Protein AF-A0A0D3AGN3-F1 (afdb_monomer_lite)

Foldseek 3Di:
DPPPDFLLVLLVVLVVQLVVQLVVVVVVCVVVPDDPSLVVSLVVCVVVVSDPPPDDDDDDDGSDDPPDDDPDPSSVD

Organism: NCBI:txid109376

pLDDT: mean 84.37, std 10.46, range [37.62, 92.25]

Secondary structure (DSSP, 8-state):
------HHHHHHHHHHHHHHHHHHHHHHHHTSTT--HHHHHHHHHHHTT--S--S---S--TT--TT---SSGGGG-

InterPro domains:
  IPR015947 PUA-like superfamily [SSF88697] (42-77)

Sequence (77 aa):
MERDLCPREKVSKARRLFKMIFKELLVDVEAKRTTRIDHDVRMMLKEQNMCVNTDYRVGEVPGILVGDEFEYKTEMS

Radius of gyration: 13.79 Å; chains: 1; bounding box: 42×19×36 Å

Structure (mmCIF, N/CA/C/O backbone):
data_AF-A0A0D3AGN3-F1
#
_entry.id   AF-A0A0D3AGN3-F1
#
loop_
_atom_site.group_PDB
_atom_site.id
_atom_site.type_symbol
_atom_site.label_atom_id
_atom_site.label_alt_id
_atom_site.label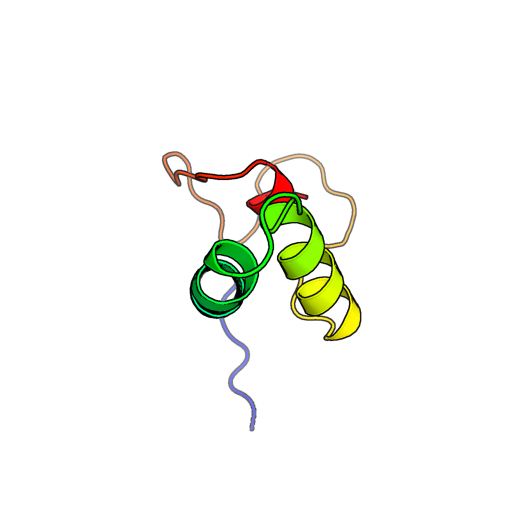_comp_id
_atom_site.label_asym_id
_atom_site.label_entity_id
_atom_site.label_seq_id
_atom_site.pdbx_PDB_ins_code
_atom_site.Cartn_x
_atom_site.Cartn_y
_atom_site.Cartn_z
_atom_site.occupancy
_atom_site.B_iso_or_equiv
_atom_site.auth_seq_id
_atom_site.auth_comp_id
_atom_site.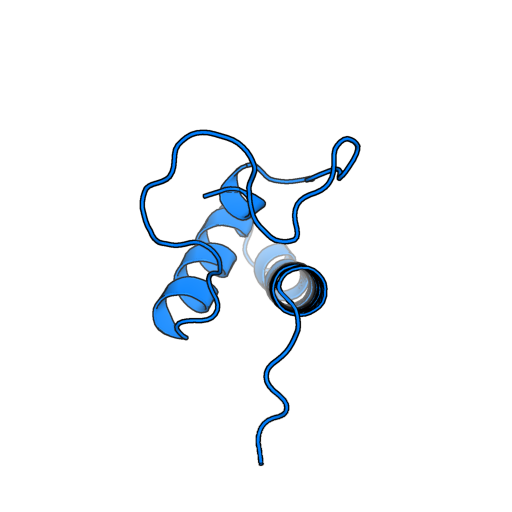auth_asym_id
_atom_site.auth_atom_id
_atom_site.pdbx_PDB_model_num
ATOM 1 N N . MET A 1 1 ? 24.356 -7.453 7.998 1.00 37.62 1 MET A N 1
ATOM 2 C CA . MET A 1 1 ? 24.150 -6.993 6.611 1.00 37.62 1 MET A CA 1
ATOM 3 C C . MET A 1 1 ? 22.681 -7.142 6.298 1.00 37.62 1 MET A C 1
ATOM 5 O O . MET A 1 1 ? 22.195 -8.265 6.218 1.00 37.62 1 MET A O 1
ATOM 9 N N . GLU A 1 2 ? 21.967 -6.027 6.216 1.00 55.75 2 GLU A N 1
ATOM 10 C CA . GLU A 1 2 ? 20.630 -6.012 5.634 1.00 55.75 2 GLU A CA 1
ATOM 11 C C . GLU A 1 2 ? 20.791 -6.447 4.173 1.00 55.75 2 GLU A C 1
ATOM 13 O O . GLU A 1 2 ? 21.565 -5.841 3.434 1.00 55.75 2 GLU A O 1
ATOM 18 N N . ARG A 1 3 ? 20.205 -7.589 3.788 1.00 70.56 3 ARG A N 1
ATOM 19 C CA . ARG A 1 3 ? 20.231 -8.003 2.381 1.00 70.56 3 ARG A CA 1
ATOM 20 C C . ARG A 1 3 ? 19.453 -6.951 1.611 1.00 70.56 3 ARG A C 1
ATOM 22 O O . ARG A 1 3 ? 18.303 -6.693 1.961 1.00 70.56 3 ARG A O 1
ATOM 29 N N . ASP A 1 4 ? 20.074 -6.359 0.600 1.00 78.38 4 ASP A N 1
ATOM 30 C CA . ASP A 1 4 ? 19.386 -5.392 -0.240 1.00 78.38 4 ASP A CA 1
ATOM 31 C C . ASP A 1 4 ? 18.304 -6.141 -1.027 1.00 78.38 4 ASP A C 1
ATOM 33 O O . ASP A 1 4 ? 18.588 -6.927 -1.932 1.00 78.38 4 ASP A O 1
ATOM 37 N N . LEU A 1 5 ? 17.060 -6.003 -0.567 1.00 81.88 5 LEU A N 1
ATOM 38 C CA . LEU A 1 5 ? 15.913 -6.703 -1.130 1.00 81.88 5 LEU A CA 1
ATOM 39 C C . LEU A 1 5 ? 15.700 -6.242 -2.570 1.00 81.88 5 LEU A C 1
ATOM 41 O O . LEU A 1 5 ? 15.772 -5.040 -2.865 1.00 81.88 5 LEU A O 1
ATOM 45 N N . CYS A 1 6 ? 15.365 -7.174 -3.461 1.00 90.25 6 CYS A N 1
ATOM 46 C CA . CYS A 1 6 ? 14.999 -6.782 -4.815 1.00 90.25 6 CYS A CA 1
ATOM 47 C C . CYS A 1 6 ? 13.699 -5.949 -4.791 1.00 90.25 6 CYS A C 1
ATOM 49 O O . CYS A 1 6 ? 12.900 -6.056 -3.851 1.00 90.25 6 CYS A O 1
ATOM 51 N N . PRO A 1 7 ? 13.429 -5.119 -5.815 1.00 89.88 7 PRO A N 1
ATOM 52 C CA . PRO A 1 7 ? 12.249 -4.253 -5.821 1.00 89.88 7 PRO A CA 1
ATOM 53 C C . PRO A 1 7 ? 10.926 -4.995 -5.576 1.00 89.88 7 PRO A C 1
ATOM 55 O O . PRO A 1 7 ? 10.057 -4.500 -4.860 1.00 89.88 7 PRO A O 1
ATOM 58 N N . ARG A 1 8 ? 10.794 -6.224 -6.093 1.00 92.25 8 ARG A N 1
ATOM 59 C CA . ARG A 1 8 ? 9.613 -7.073 -5.876 1.00 92.25 8 ARG A CA 1
ATOM 60 C C . ARG A 1 8 ? 9.438 -7.474 -4.415 1.00 92.25 8 ARG A C 1
ATOM 62 O O . ARG A 1 8 ? 8.316 -7.474 -3.907 1.00 92.25 8 ARG A O 1
ATOM 69 N N . GLU A 1 9 ? 10.525 -7.809 -3.732 1.00 92.06 9 GLU A N 1
ATOM 70 C CA . GLU A 1 9 ? 10.502 -8.145 -2.309 1.00 92.06 9 GLU A CA 1
ATOM 71 C C . GLU A 1 9 ? 10.180 -6.919 -1.454 1.00 92.06 9 GLU A C 1
ATOM 73 O O . GLU A 1 9 ? 9.408 -7.039 -0.503 1.00 92.06 9 GLU A O 1
ATOM 78 N N . LYS A 1 10 ? 10.696 -5.737 -1.820 1.00 90.62 10 LYS A N 1
ATOM 79 C CA . LYS A 1 10 ? 10.374 -4.465 -1.147 1.00 90.62 10 LYS A CA 1
ATOM 80 C C . LYS A 1 10 ? 8.875 -4.159 -1.236 1.00 90.62 10 LYS A C 1
ATOM 82 O O . LYS A 1 10 ? 8.236 -3.969 -0.201 1.00 90.62 10 LYS A O 1
ATOM 87 N N . VAL A 1 11 ? 8.295 -4.222 -2.438 1.00 91.25 11 VAL A N 1
ATOM 88 C CA . VAL A 1 11 ? 6.841 -4.073 -2.657 1.00 91.25 11 VAL A CA 1
ATOM 89 C C . VAL A 1 11 ? 6.055 -5.121 -1.869 1.00 91.25 11 VAL A C 1
ATOM 91 O O . VAL A 1 11 ? 5.102 -4.789 -1.164 1.00 91.25 11 VAL A O 1
ATOM 94 N N . SER A 1 12 ? 6.468 -6.388 -1.944 1.00 91.62 12 SER A N 1
ATOM 95 C CA . SER A 1 12 ? 5.776 -7.483 -1.254 1.00 91.62 12 SER A CA 1
ATOM 96 C C . SER A 1 12 ? 5.792 -7.293 0.262 1.00 91.62 12 SER A C 1
ATOM 98 O O . SER A 1 12 ? 4.772 -7.510 0.914 1.00 91.62 12 SER A O 1
ATOM 100 N N . LYS A 1 13 ? 6.920 -6.846 0.828 1.00 91.38 13 LYS A N 1
ATOM 101 C CA . LYS A 1 13 ? 7.067 -6.544 2.257 1.00 91.38 13 LYS A CA 1
ATOM 102 C C . LYS A 1 13 ? 6.170 -5.377 2.673 1.00 91.3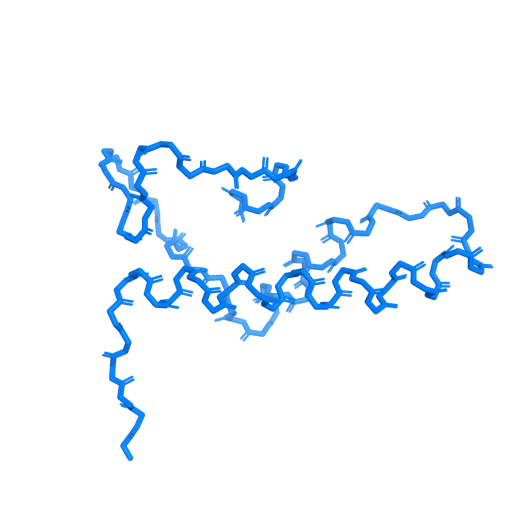8 13 LYS A C 1
ATOM 104 O O . LYS A 1 13 ? 5.422 -5.531 3.636 1.00 91.38 13 LYS A O 1
ATOM 109 N N . ALA A 1 14 ? 6.194 -4.264 1.937 1.00 91.25 14 ALA A N 1
ATOM 110 C CA . ALA A 1 14 ? 5.353 -3.097 2.213 1.00 91.25 14 ALA A CA 1
ATOM 111 C C . ALA A 1 14 ? 3.858 -3.456 2.181 1.00 91.25 14 ALA A C 1
ATOM 113 O O . ALA A 1 14 ? 3.121 -3.157 3.120 1.00 91.25 14 ALA A O 1
ATOM 114 N N . ARG A 1 15 ? 3.426 -4.211 1.165 1.00 91.25 15 ARG A N 1
ATOM 115 C CA . ARG A 1 15 ? 2.040 -4.685 1.045 1.00 91.25 15 ARG A CA 1
ATOM 116 C C . ARG A 1 15 ? 1.642 -5.626 2.185 1.00 91.25 15 ARG A C 1
ATOM 118 O O . ARG A 1 15 ? 0.522 -5.561 2.687 1.00 91.25 15 ARG A O 1
ATOM 125 N N . ARG A 1 16 ? 2.551 -6.503 2.623 1.00 92.00 16 ARG A N 1
ATOM 126 C CA . ARG A 1 16 ? 2.300 -7.410 3.755 1.00 92.00 16 ARG A CA 1
ATOM 127 C C . ARG A 1 16 ? 2.120 -6.637 5.061 1.00 92.00 16 ARG A C 1
ATOM 129 O O . ARG A 1 16 ? 1.217 -6.966 5.824 1.00 92.00 16 ARG A O 1
ATOM 136 N N . LEU A 1 17 ? 2.937 -5.606 5.281 1.00 91.12 17 LEU A N 1
ATOM 137 C CA . LEU A 1 17 ? 2.827 -4.717 6.438 1.00 91.12 17 LEU A CA 1
ATOM 138 C C . LEU A 1 17 ? 1.528 -3.920 6.413 1.00 91.12 17 LEU A C 1
ATOM 140 O O . LEU A 1 17 ? 0.827 -3.910 7.419 1.00 91.12 17 LEU A O 1
ATOM 144 N N . PHE A 1 18 ? 1.161 -3.351 5.260 1.00 90.44 18 PHE A N 1
ATOM 145 C CA . PHE A 1 18 ? -0.124 -2.673 5.087 1.00 90.44 18 PHE A CA 1
ATOM 146 C C . PHE A 1 18 ? -1.279 -3.575 5.529 1.00 90.44 18 PHE A C 1
ATOM 148 O O . PHE A 1 18 ? -2.052 -3.205 6.405 1.00 90.44 18 PHE A O 1
ATOM 155 N N . LYS A 1 19 ? -1.352 -4.805 5.002 1.00 90.69 19 LYS A N 1
ATOM 156 C CA . LYS A 1 19 ? -2.420 -5.756 5.353 1.00 90.69 19 LYS A CA 1
ATOM 157 C C . LYS A 1 19 ? -2.406 -6.168 6.825 1.00 90.69 19 LYS A C 1
ATOM 159 O O . LYS A 1 19 ? -3.468 -6.427 7.382 1.00 90.69 19 LYS A O 1
ATOM 164 N N . MET A 1 20 ? -1.230 -6.281 7.437 1.00 91.19 20 MET A N 1
ATOM 165 C CA . MET A 1 20 ? -1.100 -6.656 8.846 1.00 91.19 20 MET A CA 1
ATOM 166 C C . MET A 1 20 ? -1.630 -5.547 9.759 1.00 91.19 20 MET A C 1
ATOM 168 O O . MET A 1 20 ? -2.523 -5.806 10.559 1.00 91.19 20 MET A O 1
ATOM 172 N N . ILE A 1 21 ? -1.153 -4.316 9.563 1.00 88.88 21 ILE A N 1
ATOM 173 C CA . ILE A 1 21 ? -1.567 -3.146 10.349 1.00 88.88 21 ILE A CA 1
ATOM 174 C C . ILE A 1 21 ? -3.045 -2.829 10.095 1.00 88.88 21 ILE A C 1
ATOM 176 O O . ILE A 1 21 ? -3.780 -2.514 11.024 1.00 88.88 21 ILE A O 1
ATOM 180 N N . PHE A 1 22 ? -3.513 -2.971 8.851 1.00 88.25 22 PHE A N 1
ATOM 181 C CA . PHE A 1 22 ? -4.925 -2.795 8.518 1.00 88.25 22 PHE A CA 1
ATOM 182 C C . PHE A 1 22 ? -5.815 -3.761 9.299 1.00 88.25 22 PHE A C 1
ATOM 184 O O . PHE A 1 22 ? -6.821 -3.340 9.852 1.00 88.25 22 PHE A O 1
ATOM 191 N N . LYS A 1 23 ? -5.446 -5.047 9.377 1.00 88.75 23 LYS A N 1
ATOM 192 C CA . LYS A 1 23 ? -6.207 -6.040 10.150 1.00 88.75 23 LYS A CA 1
ATOM 193 C C . LYS A 1 23 ? -6.196 -5.745 11.645 1.00 88.75 23 LYS A C 1
ATOM 195 O O . LYS A 1 23 ? -7.223 -5.918 12.286 1.00 88.75 23 LYS A O 1
ATOM 200 N N . GLU A 1 24 ? -5.059 -5.315 12.181 1.00 87.25 24 GLU A N 1
ATOM 201 C CA . GLU A 1 24 ? -4.931 -4.935 13.589 1.00 87.25 24 GLU A CA 1
ATOM 202 C C . GLU A 1 24 ? -5.836 -3.741 13.920 1.00 87.25 24 GLU A C 1
ATOM 204 O O . GLU A 1 24 ? -6.660 -3.821 14.828 1.00 87.25 24 GLU A O 1
ATOM 209 N N . LEU A 1 25 ? -5.788 -2.687 13.101 1.00 84.31 25 LEU A N 1
ATOM 210 C CA . LEU A 1 25 ? -6.670 -1.533 13.258 1.00 84.31 25 LEU A CA 1
ATOM 211 C C . LEU A 1 25 ? -8.144 -1.854 13.000 1.00 84.31 25 LEU A C 1
ATOM 213 O O . LEU A 1 25 ? -9.006 -1.243 13.621 1.00 84.31 25 LEU A O 1
ATOM 217 N N . LEU A 1 26 ? -8.459 -2.787 12.098 1.00 84.06 26 LEU A N 1
ATOM 218 C CA . LEU A 1 26 ? -9.839 -3.192 11.824 1.00 84.06 26 LEU A CA 1
ATOM 219 C C . LEU A 1 26 ? -10.512 -3.763 13.074 1.00 84.06 26 LEU A C 1
ATOM 221 O O . LEU A 1 26 ? -11.654 -3.405 13.351 1.00 84.06 26 LEU A O 1
ATOM 225 N N . VAL A 1 27 ? -9.788 -4.564 13.859 1.00 80.19 27 VAL A N 1
ATOM 226 C CA . VAL A 1 27 ? -10.280 -5.105 15.135 1.00 80.19 27 VAL A CA 1
ATOM 227 C C . VAL A 1 27 ? -10.550 -3.984 16.150 1.00 80.19 27 VAL A C 1
ATOM 229 O O . VAL A 1 27 ? -11.585 -3.990 16.816 1.00 80.19 27 VAL A O 1
ATOM 232 N N . ASP A 1 28 ? -9.676 -2.978 16.226 1.00 75.44 28 ASP A N 1
ATOM 233 C CA . ASP A 1 28 ? -9.842 -1.834 17.137 1.00 75.44 28 ASP A CA 1
ATOM 234 C C . ASP A 1 28 ? -10.952 -0.860 16.697 1.00 75.44 28 ASP A C 1
ATOM 236 O O . ASP A 1 28 ? -11.626 -0.239 17.527 1.00 75.44 28 ASP A O 1
ATOM 240 N N . VAL A 1 29 ? -11.159 -0.701 15.388 1.00 68.12 29 VAL A N 1
ATOM 241 C CA . VAL A 1 29 ? -12.151 0.213 14.797 1.00 68.12 29 VAL A CA 1
ATOM 242 C C . VAL A 1 29 ? -13.538 -0.418 14.703 1.00 68.12 29 VAL A C 1
ATOM 244 O O . VAL A 1 29 ? -14.528 0.307 14.783 1.00 68.12 29 VAL A O 1
ATOM 247 N N . GLU A 1 30 ? -13.677 -1.744 14.662 1.00 61.62 30 GLU A N 1
ATOM 248 C CA . GLU A 1 30 ? -14.982 -2.380 14.915 1.00 61.62 30 GLU A CA 1
ATOM 249 C C . GLU A 1 30 ? -15.555 -1.967 16.286 1.00 61.62 30 GLU A C 1
ATOM 251 O O . GLU A 1 30 ? -16.773 -1.828 16.434 1.00 61.62 30 GLU A O 1
ATOM 256 N N . ALA A 1 31 ? -14.693 -1.630 17.257 1.00 60.62 31 ALA A N 1
ATOM 257 C CA . ALA A 1 31 ? -15.099 -1.000 18.514 1.00 60.62 31 ALA A CA 1
ATOM 258 C C . ALA A 1 31 ? -15.378 0.523 18.402 1.00 60.62 31 ALA A C 1
ATOM 260 O O . ALA A 1 31 ? -16.041 1.091 19.273 1.00 60.62 31 ALA A O 1
ATOM 261 N N . LYS A 1 32 ? -14.917 1.201 17.337 1.00 58.91 32 LYS A N 1
ATOM 262 C CA . LYS A 1 32 ? -15.027 2.656 17.075 1.00 58.91 32 LYS A CA 1
ATOM 263 C C . LYS A 1 32 ? -15.484 2.954 15.631 1.00 58.91 32 LYS A C 1
ATOM 265 O O . LYS A 1 32 ? -14.691 3.218 14.742 1.00 58.91 32 LYS A O 1
ATOM 270 N N . ARG A 1 33 ? -16.799 2.994 15.424 1.00 60.12 33 ARG A N 1
ATOM 271 C CA . ARG A 1 33 ? -17.565 2.964 14.154 1.00 60.12 33 ARG A CA 1
ATOM 272 C C . ARG A 1 33 ? -17.195 3.839 12.919 1.00 60.12 33 ARG A C 1
ATOM 274 O O . ARG A 1 33 ? -17.971 3.777 11.969 1.00 60.12 33 ARG A O 1
ATOM 281 N N . THR A 1 34 ? -16.137 4.658 12.839 1.00 58.59 34 THR A N 1
ATOM 282 C CA . THR A 1 34 ? -16.113 5.744 11.811 1.00 58.59 34 THR A CA 1
ATOM 283 C C . THR A 1 34 ? -14.766 6.206 11.216 1.00 58.59 34 THR A C 1
ATOM 285 O O . THR A 1 34 ? -14.712 7.326 10.709 1.00 58.59 34 THR A O 1
ATOM 288 N N . THR A 1 35 ? -13.681 5.424 11.205 1.00 68.50 35 THR A N 1
ATOM 289 C CA . THR A 1 35 ? -12.403 5.893 10.606 1.00 68.50 35 THR A CA 1
ATOM 290 C C . THR A 1 35 ? -12.056 5.237 9.265 1.00 68.50 35 THR A C 1
ATOM 292 O O . THR A 1 35 ? -12.392 4.085 8.998 1.00 68.50 35 THR A O 1
ATOM 295 N N . ARG A 1 36 ? -11.384 5.999 8.385 1.00 82.31 36 ARG A N 1
ATOM 296 C CA . ARG A 1 36 ? -10.809 5.501 7.123 1.00 82.31 36 ARG A CA 1
ATOM 297 C C . ARG A 1 36 ? -9.491 4.790 7.424 1.00 82.31 36 ARG A C 1
ATOM 299 O O . ARG A 1 36 ? -8.418 5.369 7.280 1.00 82.31 36 ARG A O 1
ATOM 306 N N . ILE A 1 37 ? -9.593 3.538 7.862 1.00 85.38 37 ILE A N 1
ATOM 307 C CA . ILE A 1 37 ? -8.455 2.706 8.288 1.00 85.38 37 ILE A CA 1
ATOM 308 C C . ILE A 1 37 ? -7.366 2.653 7.211 1.00 85.38 37 ILE A C 1
ATOM 310 O O . ILE A 1 37 ? -6.179 2.740 7.511 1.00 85.38 37 ILE A O 1
ATOM 314 N N . ASP A 1 38 ? -7.762 2.575 5.941 1.00 83.88 38 ASP A N 1
ATOM 315 C CA . ASP A 1 38 ? -6.860 2.549 4.789 1.00 83.88 38 ASP A CA 1
ATOM 316 C C . ASP A 1 38 ? -5.945 3.784 4.715 1.00 83.88 38 ASP A C 1
ATOM 318 O O . ASP A 1 38 ? -4.795 3.682 4.276 1.00 83.88 38 ASP A O 1
ATOM 322 N N . HIS A 1 39 ? -6.437 4.943 5.158 1.00 87.06 39 HIS A N 1
ATOM 323 C CA . HIS A 1 39 ? -5.673 6.183 5.241 1.00 87.06 39 HIS A CA 1
ATOM 324 C C . HIS A 1 39 ? -4.750 6.208 6.467 1.00 87.06 39 HIS A C 1
ATOM 326 O O . HIS A 1 39 ? -3.592 6.613 6.352 1.00 87.06 39 HIS A O 1
ATOM 332 N N . ASP A 1 40 ? -5.228 5.737 7.618 1.00 87.25 40 ASP A N 1
ATOM 333 C CA . ASP A 1 40 ? -4.453 5.712 8.866 1.00 87.25 40 ASP A CA 1
ATOM 334 C C . ASP A 1 40 ? -3.254 4.756 8.758 1.00 87.25 40 ASP A C 1
ATOM 336 O O . ASP A 1 40 ? -2.127 5.113 9.110 1.00 87.25 40 ASP A O 1
ATOM 340 N N 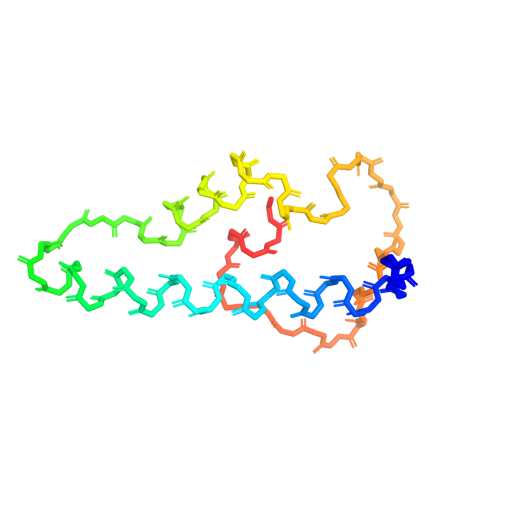. VAL A 1 41 ? -3.459 3.578 8.156 1.00 88.56 41 VAL A N 1
ATOM 341 C CA . VAL A 1 41 ? -2.380 2.624 7.848 1.00 88.56 41 VAL A CA 1
ATOM 342 C C . VAL A 1 41 ? -1.322 3.263 6.951 1.00 88.56 41 VAL A C 1
ATOM 344 O O . VAL A 1 41 ? -0.124 3.123 7.206 1.00 88.56 41 VAL A O 1
ATOM 347 N N . ARG A 1 42 ? -1.744 3.999 5.916 1.00 88.00 42 ARG A N 1
ATOM 348 C CA . ARG A 1 42 ? -0.816 4.705 5.023 1.00 88.00 42 ARG A CA 1
ATOM 349 C C . ARG A 1 42 ? 0.003 5.753 5.773 1.00 88.00 42 ARG A C 1
ATOM 351 O O . ARG A 1 42 ? 1.206 5.844 5.540 1.00 88.00 42 ARG A O 1
ATOM 358 N N . MET A 1 43 ? -0.622 6.531 6.657 1.00 88.56 43 MET A N 1
ATOM 359 C CA . MET A 1 43 ? 0.087 7.532 7.459 1.00 88.56 43 MET A CA 1
ATOM 360 C C . MET A 1 43 ? 1.156 6.886 8.342 1.00 88.56 43 MET A C 1
ATOM 362 O O . MET A 1 43 ? 2.304 7.325 8.306 1.00 88.56 43 MET A O 1
ATOM 366 N N . MET A 1 44 ? 0.831 5.784 9.021 1.00 88.50 44 MET A N 1
ATOM 367 C CA . MET A 1 44 ? 1.806 5.055 9.841 1.00 88.50 44 MET A CA 1
ATOM 368 C C . MET A 1 44 ? 2.965 4.480 9.017 1.00 88.50 44 MET A C 1
ATOM 370 O O . MET A 1 44 ? 4.125 4.593 9.415 1.00 88.50 44 MET A O 1
ATOM 374 N N . LEU A 1 45 ? 2.689 3.897 7.844 1.00 88.56 45 LEU A N 1
ATOM 375 C CA . LEU A 1 45 ? 3.750 3.397 6.957 1.00 88.56 45 LEU A CA 1
ATOM 376 C C . LEU A 1 45 ? 4.655 4.524 6.451 1.00 88.56 45 LEU A C 1
ATOM 378 O O . LEU A 1 45 ? 5.866 4.329 6.329 1.00 88.56 45 LEU A O 1
ATOM 382 N N . LYS A 1 46 ? 4.081 5.700 6.177 1.00 88.69 46 LYS A N 1
ATOM 383 C CA . LYS A 1 46 ? 4.832 6.882 5.754 1.00 88.69 46 LYS A CA 1
ATOM 384 C C . LYS A 1 46 ? 5.736 7.403 6.871 1.00 88.69 46 LYS A C 1
ATOM 386 O O . LYS A 1 46 ? 6.906 7.664 6.615 1.00 88.69 46 LYS A O 1
ATOM 391 N N . GLU A 1 47 ? 5.226 7.507 8.097 1.00 89.31 47 GLU A N 1
ATOM 392 C CA . GLU A 1 47 ? 6.000 7.933 9.274 1.00 89.31 47 GLU A CA 1
ATOM 393 C C . GLU A 1 47 ? 7.170 6.987 9.578 1.00 89.31 47 GLU A C 1
ATOM 395 O O . GLU A 1 47 ? 8.241 7.431 9.987 1.00 89.31 47 GLU A O 1
ATOM 400 N N . GLN A 1 48 ? 7.001 5.690 9.310 1.00 87.56 48 GLN A N 1
ATOM 401 C CA . GLN A 1 48 ? 8.050 4.681 9.480 1.00 87.56 48 GLN A CA 1
ATOM 402 C C . GLN A 1 48 ? 8.991 4.542 8.269 1.00 87.56 48 GLN A C 1
ATOM 404 O O . GLN A 1 48 ? 9.851 3.664 8.275 1.00 87.56 48 GLN A O 1
ATOM 409 N N . ASN A 1 49 ? 8.858 5.380 7.232 1.00 86.81 49 ASN A N 1
ATOM 410 C CA . ASN A 1 49 ? 9.620 5.280 5.977 1.00 86.81 49 ASN A CA 1
ATOM 411 C C . ASN A 1 49 ? 9.523 3.895 5.301 1.00 86.81 49 ASN A C 1
ATOM 413 O O . ASN A 1 49 ? 10.474 3.412 4.690 1.00 86.81 49 ASN A O 1
ATOM 417 N N . MET A 1 50 ? 8.357 3.249 5.402 1.00 88.69 50 MET A N 1
ATOM 418 C CA . MET A 1 50 ? 8.096 1.921 4.830 1.00 88.69 50 MET A CA 1
ATOM 419 C C . MET A 1 50 ? 7.429 1.978 3.448 1.00 88.69 50 MET A C 1
ATOM 421 O O . MET A 1 50 ? 7.209 0.938 2.821 1.00 88.69 50 MET A O 1
ATOM 425 N N . CYS A 1 51 ? 7.103 3.180 2.963 1.00 87.19 51 CYS A N 1
ATOM 426 C CA . CYS A 1 51 ? 6.635 3.404 1.599 1.00 87.19 51 CYS A CA 1
ATOM 427 C C . CYS A 1 51 ? 7.753 3.112 0.590 1.00 87.19 51 CYS A C 1
ATOM 429 O O . CYS A 1 51 ? 8.911 3.472 0.788 1.00 87.19 51 CYS A O 1
ATOM 431 N N . VAL A 1 52 ? 7.391 2.471 -0.519 1.00 89.88 52 VAL A N 1
ATOM 432 C CA . VAL A 1 52 ? 8.311 2.137 -1.614 1.00 89.88 52 VAL A CA 1
ATOM 433 C C . VAL A 1 52 ? 8.006 3.005 -2.827 1.00 89.88 52 VAL A C 1
ATOM 435 O O . VAL A 1 52 ? 6.864 3.411 -3.013 1.00 89.88 52 VAL A O 1
ATOM 438 N N . ASN A 1 53 ? 9.007 3.246 -3.677 1.00 87.12 53 ASN A N 1
ATOM 439 C CA . ASN A 1 53 ? 8.852 4.041 -4.902 1.00 87.12 53 ASN A CA 1
ATOM 440 C C . ASN A 1 53 ? 8.275 5.452 -4.641 1.00 87.12 53 ASN A C 1
ATOM 442 O O . ASN A 1 53 ? 7.417 5.912 -5.387 1.00 87.12 53 ASN A O 1
ATOM 446 N N . THR A 1 54 ? 8.732 6.129 -3.580 1.00 86.56 54 THR A N 1
ATOM 447 C CA . THR A 1 54 ? 8.250 7.467 -3.179 1.00 86.56 54 THR A CA 1
ATOM 448 C C . THR A 1 54 ? 8.625 8.577 -4.159 1.00 86.56 54 THR A C 1
ATOM 450 O O . THR A 1 54 ? 8.019 9.646 -4.138 1.00 86.56 54 THR A O 1
ATOM 453 N N . ASP A 1 55 ? 9.623 8.336 -5.006 1.00 86.94 55 ASP A N 1
ATOM 454 C CA . ASP A 1 55 ? 10.076 9.294 -6.006 1.00 86.94 55 ASP A CA 1
ATOM 455 C C . ASP A 1 55 ? 9.124 9.335 -7.203 1.00 86.94 55 ASP A C 1
ATOM 457 O O . ASP A 1 55 ? 8.648 8.304 -7.691 1.00 86.94 55 ASP A O 1
ATOM 461 N N . TYR A 1 56 ? 8.881 10.545 -7.713 1.00 85.81 56 TYR A N 1
ATOM 462 C CA . TYR A 1 56 ? 8.091 10.727 -8.924 1.00 85.81 56 TYR A CA 1
ATOM 463 C C . TYR A 1 56 ? 8.744 9.995 -10.101 1.00 85.81 56 TYR A C 1
ATOM 465 O O . TYR A 1 56 ? 9.936 10.154 -10.372 1.00 85.81 56 TYR A O 1
ATOM 473 N N . ARG A 1 57 ? 7.943 9.212 -10.827 1.00 86.81 57 ARG A N 1
ATOM 474 C CA . ARG A 1 57 ? 8.405 8.394 -11.949 1.00 86.81 57 ARG A CA 1
ATOM 475 C C . ARG A 1 57 ? 7.396 8.369 -13.088 1.00 86.81 57 ARG A C 1
ATOM 477 O O . ARG A 1 57 ? 6.192 8.471 -12.868 1.00 86.81 57 ARG A O 1
ATOM 484 N N . VAL A 1 58 ? 7.903 8.142 -14.295 1.00 88.94 58 VAL A N 1
ATOM 485 C CA . VAL A 1 58 ? 7.114 7.895 -15.506 1.00 88.94 58 VAL A CA 1
ATOM 486 C C . VAL A 1 58 ? 7.511 6.526 -16.056 1.00 88.94 58 VAL A C 1
ATOM 488 O O . VAL A 1 58 ? 8.698 6.218 -16.134 1.00 88.94 58 VAL A O 1
ATOM 491 N N . GLY A 1 59 ? 6.526 5.704 -16.423 1.00 89.00 59 GLY A N 1
ATOM 492 C CA . GLY A 1 59 ? 6.739 4.357 -16.962 1.00 89.00 59 GLY A CA 1
ATOM 493 C C . GLY A 1 59 ? 6.629 3.244 -15.915 1.00 89.00 59 GLY A C 1
ATOM 494 O O . GLY A 1 59 ? 5.919 3.386 -14.920 1.00 89.00 59 GLY A O 1
ATOM 495 N N . GLU A 1 60 ? 7.303 2.118 -16.165 1.00 89.31 60 GLU A N 1
ATOM 496 C CA . GLU A 1 60 ? 7.244 0.912 -15.322 1.00 89.31 60 GLU A CA 1
ATOM 497 C C . GLU A 1 60 ? 7.588 1.213 -13.865 1.00 89.31 60 GLU A C 1
ATOM 499 O O . GLU A 1 60 ? 8.454 2.043 -13.617 1.00 89.31 60 GLU A O 1
ATOM 504 N N . VAL A 1 61 ? 6.959 0.541 -12.895 1.00 90.94 61 VAL A N 1
ATOM 505 C CA . VAL A 1 61 ? 7.247 0.714 -11.459 1.00 90.94 61 VAL A CA 1
ATOM 506 C C . VAL A 1 61 ? 7.983 -0.517 -10.904 1.00 90.94 61 VAL A C 1
ATOM 508 O O . VAL A 1 61 ? 7.433 -1.613 -10.957 1.00 90.94 61 VAL A O 1
ATOM 511 N N . PRO A 1 62 ? 9.204 -0.387 -10.342 1.00 90.88 62 PRO A N 1
ATOM 512 C CA . PRO A 1 62 ? 10.005 -1.485 -9.840 1.00 90.88 62 PRO A CA 1
ATOM 513 C C . PRO A 1 62 ? 9.244 -2.294 -8.805 1.00 90.88 62 PRO A C 1
ATOM 515 O O . PRO A 1 62 ? 8.773 -1.773 -7.792 1.00 90.88 62 PRO A O 1
ATOM 518 N N . GLY A 1 63 ? 9.155 -3.592 -9.071 1.00 90.94 63 GLY A N 1
ATOM 519 C CA . GLY A 1 63 ? 8.471 -4.542 -8.205 1.00 90.94 63 GLY A CA 1
ATOM 520 C C . GLY A 1 63 ? 6.957 -4.628 -8.408 1.00 90.94 63 GLY A C 1
ATOM 521 O O . GLY A 1 63 ? 6.365 -5.558 -7.857 1.00 90.94 63 GLY A O 1
ATOM 522 N N . ILE A 1 64 ? 6.354 -3.744 -9.211 1.00 91.88 64 ILE A N 1
ATOM 523 C CA . ILE A 1 64 ? 4.955 -3.842 -9.644 1.00 91.88 64 ILE A CA 1
ATOM 524 C C . ILE A 1 64 ? 4.913 -4.543 -10.998 1.00 91.88 64 ILE A C 1
ATOM 526 O O . ILE A 1 64 ? 5.613 -4.150 -11.931 1.00 91.88 64 ILE A O 1
ATOM 530 N N . LEU A 1 65 ? 4.095 -5.582 -11.102 1.00 92.12 65 LEU A N 1
ATOM 531 C CA . LEU A 1 65 ? 3.895 -6.332 -12.337 1.00 92.12 65 LEU A CA 1
ATOM 532 C C . LEU A 1 65 ? 2.482 -6.102 -12.870 1.00 92.12 65 LEU A C 1
ATOM 534 O O . LEU A 1 65 ? 1.541 -5.863 -12.113 1.00 92.12 65 LEU A O 1
ATOM 538 N N . VAL A 1 66 ? 2.328 -6.198 -14.190 1.00 91.31 66 VAL A N 1
ATOM 539 C CA . VAL A 1 66 ? 1.006 -6.178 -14.824 1.00 91.31 66 VAL A CA 1
ATOM 540 C C . VAL A 1 66 ? 0.185 -7.348 -14.278 1.00 91.31 66 VAL A C 1
ATOM 542 O O . VAL A 1 66 ? 0.641 -8.489 -14.301 1.00 91.31 66 VAL A O 1
ATOM 545 N N . GLY A 1 67 ? -1.016 -7.049 -13.780 1.00 92.25 67 GLY A N 1
ATOM 546 C CA . GLY A 1 67 ? -1.887 -8.022 -13.118 1.00 92.25 67 GLY A CA 1
ATOM 547 C C . GLY A 1 67 ? -1.763 -8.058 -11.592 1.00 92.25 67 GLY A C 1
ATOM 548 O O . GLY A 1 67 ? -2.510 -8.797 -10.958 1.00 92.25 67 GLY A O 1
ATOM 549 N N . ASP A 1 68 ? -0.874 -7.268 -10.976 1.00 90.94 68 ASP A N 1
ATOM 550 C CA . ASP A 1 68 ? -0.928 -7.073 -9.525 1.00 90.94 68 ASP A CA 1
ATOM 551 C C . ASP A 1 68 ? -2.219 -6.331 -9.137 1.00 90.94 68 ASP A C 1
ATOM 553 O O . ASP A 1 68 ? -2.497 -5.227 -9.608 1.00 90.94 68 ASP A O 1
ATOM 557 N N . GLU A 1 69 ? -2.991 -6.940 -8.240 1.00 90.88 69 GLU A N 1
ATOM 558 C CA . GLU A 1 69 ? -4.246 -6.385 -7.738 1.00 90.88 69 GLU A CA 1
ATOM 559 C C . GLU A 1 69 ? -4.051 -5.658 -6.402 1.00 90.88 69 GLU A C 1
ATOM 561 O O . GLU A 1 69 ? -3.395 -6.167 -5.481 1.00 90.88 69 GLU A O 1
ATOM 566 N N . PHE A 1 70 ? -4.683 -4.492 -6.278 1.00 88.81 70 PHE A N 1
ATOM 567 C CA . PHE A 1 70 ? -4.711 -3.670 -5.070 1.00 88.81 70 PHE A CA 1
ATOM 568 C C . PHE A 1 70 ? -6.157 -3.482 -4.635 1.00 88.81 70 PHE A C 1
ATOM 570 O O . PHE A 1 70 ? -7.032 -3.231 -5.464 1.00 88.81 70 PHE A O 1
ATOM 577 N N . GLU A 1 71 ? -6.403 -3.626 -3.340 1.00 87.25 71 GLU A N 1
ATOM 578 C CA . GLU A 1 71 ? -7.750 -3.563 -2.777 1.00 87.25 71 GLU A CA 1
ATOM 579 C C . GLU A 1 71 ? -8.122 -2.112 -2.454 1.00 87.25 71 GLU A C 1
ATOM 581 O O . GLU A 1 71 ? -9.246 -1.675 -2.709 1.00 87.25 71 GLU A O 1
ATOM 586 N N . TYR A 1 72 ? -7.148 -1.332 -1.977 1.00 86.75 72 TYR A N 1
ATOM 587 C CA . TYR A 1 72 ? -7.335 0.070 -1.612 1.00 86.75 72 TYR A CA 1
ATOM 588 C C . TYR A 1 72 ? -6.472 0.995 -2.465 1.00 86.75 72 TYR A C 1
ATOM 590 O O . TYR A 1 72 ? -5.303 0.725 -2.736 1.0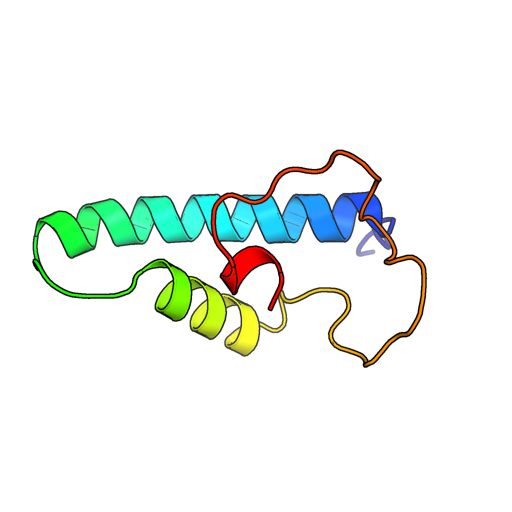0 86.75 72 TYR A O 1
ATOM 598 N N . LYS A 1 73 ? -7.015 2.169 -2.817 1.00 85.69 73 LYS A N 1
ATOM 599 C CA . LYS A 1 73 ? -6.245 3.214 -3.519 1.00 85.69 73 LYS A CA 1
ATOM 600 C C . LYS A 1 73 ? -5.017 3.668 -2.724 1.00 85.69 73 LYS A C 1
ATOM 602 O O . LYS A 1 73 ? -4.018 4.060 -3.321 1.00 85.69 73 LYS A O 1
ATOM 607 N N . THR A 1 74 ? -5.077 3.610 -1.394 1.00 86.31 74 THR A N 1
ATOM 608 C CA . THR A 1 74 ? -3.954 3.983 -0.526 1.00 86.31 74 THR A CA 1
ATOM 609 C C . THR A 1 74 ? -2.777 3.014 -0.616 1.00 86.31 74 THR A C 1
ATOM 611 O O . THR A 1 74 ? -1.666 3.432 -0.313 1.00 86.31 74 THR A O 1
ATOM 614 N N . GLU A 1 75 ? -2.967 1.780 -1.108 1.00 85.38 75 GLU A N 1
ATOM 615 C CA . GLU A 1 75 ? -1.856 0.863 -1.414 1.00 85.38 75 GLU A CA 1
ATOM 616 C C . GLU A 1 75 ? -1.003 1.349 -2.601 1.00 85.38 75 GLU A C 1
ATOM 618 O O . GLU A 1 75 ? 0.138 0.920 -2.753 1.00 85.38 75 GLU A O 1
ATOM 623 N N . MET A 1 76 ? -1.545 2.244 -3.435 1.00 84.94 76 MET A N 1
ATOM 624 C CA . MET A 1 76 ? -0.876 2.807 -4.613 1.00 84.94 76 MET A CA 1
ATOM 625 C C . MET A 1 76 ? -0.354 4.242 -4.398 1.00 84.94 76 MET A C 1
ATOM 627 O O . MET A 1 76 ? 0.135 4.846 -5.352 1.00 84.94 76 MET A O 1
ATOM 631 N N . SER A 1 77 ? -0.526 4.818 -3.199 1.00 77.69 77 SER A N 1
ATOM 632 C CA . SER A 1 77 ? -0.391 6.266 -2.927 1.00 77.69 77 SER A CA 1
ATOM 633 C C . SER A 1 77 ? 0.791 6.655 -2.049 1.00 77.69 77 SER A C 1
ATOM 635 O O . SER A 1 77 ? 1.142 5.894 -1.127 1.00 77.69 77 SER A O 1
#

=== Feature glossary ===
Feature key, reading from the visual/contextual features back to the raw sequence:

Rendered structure images. Structure images are PyMOL renders from six orthogonal camera directions. Cartoon representation draws helices as coils and strands as arrows; sticks shows the backbone as bonds; surface shows the solvent-excluded envelope. Rainbow coloring maps sequence position to hue (blue→red, N→C); chain coloring assigns a distinct color per polypeptide.

Contact-map, Ramachandran, and PAE plots. Three diagnostic plots accompany the record. The Cα contact map visualizes the tertiary structure as a 2D adjacency matrix (8 Å cutoff, sequence-local contacts suppressed). The Ramachandran plot shows the distribution of backbone (φ, ψ) torsions, with points in the α and β basins reflecting secondary structure content. The PAE plot shows AlphaFold's inter-residue confidence as a color matrix.

InterPro / GO / CATH / organism. The annotation block draws on four external resources. InterPro: which protein families and domains the sequence belongs to. GO: standardized terms for what the protein does, what process it participates in, and where in the cell it acts. CATH: which structural fold it has in the CATH hierarchy. Organism: the species of origin.

Nearest PDB structures. Structural nearest neighbors (via Foldseek easy-search vs the PDB). Reported per hit: target PDB id, E-value, and alignment TM-score. A TM-score above ~0.5 is the conventional threshold for 'same fold'.

Predicted aligned error. Predicted aligned error is AlphaFold's pairwise confidence. Unlike pLDDT (per-residue), PAE is per-residue-pair and captures whether two parts of the structure are correctly placed relative to each other. Units are ångströms of expected positional error.

Solvent-accessible surface area. SASA measures how much of the protein is reachable by solvent. It is computed by rolling a water-sized probe over the atomic surface and summing the exposed area (Å²). Per-residue SASA distinguishes core (buried, low SASA) from surface (exposed, high SASA) residues; total SASA is a whole-molecule size measure.

B-factor. Crystallographic B-factors measure how much each atom's electron density is smeared out, in Å². They rise in mobile loops and surface residues and fall in the buried interior. In AlphaFold models this column is repurposed to hold pLDDT instead.

pLDDT. For AlphaFold models, the B-factor field carries pLDDT — the model's own estimate of local accuracy on a 0–100 scale. Regions with pLDDT<50 should be treated as essentially unmodeled; they often correspond to intrinsically disordered segments.

Backbone torsions (φ/ψ). φ (phi) and ψ (psi) are the two rotatable backbone dihedrals per residue: φ is the C(i-1)–N–Cα–C torsion, ψ is the N–Cα–C–N(i+1) torsion, both in degrees on (−180°, 180°]. α-helical residues cluster near (−60°, −45°); β-strand residues near (−120°, +130°). A Ramachandran plot is simply a scatter of (φ, ψ) for every residue.

Radius of gyration, Cα contacts, bounding box. Radius of gyration (Rg) is the root-mean-square distance of Cα atoms from their centroid — a single number for overall size and compactness. A globular domain of N residues has Rg ≈ 2.2·N^0.38 Å; an extended or disordered chain has a much larger Rg. The Cα contact count is the number of residue pairs whose Cα atoms are within 8 Å and are more than four positions apart in sequence — a standard proxy for tertiary packing density. The bounding box is the smallest axis-aligned box enclosing all Cα atoms.

Secondary structure (3-state, P-SEA). Three-state secondary structure (P-SEA) collapses the eight DSSP classes into helix (a), strand (b), and coil (c). P-SEA assigns these from Cα geometry alone — distances and angles — without requiring backbone oxygens, so it works on any Cα trace.

Secondary structure (8-state, DSSP). Secondary structure is the local, repeating backbone conformation. DSSP classifies it into eight states by reading the hydrogen-bond network: three helix types (H, G, I), two β types (E, B), two non-regular types (T, S), and unstructured coil (-).

Foldseek 3Di. The Foldseek 3Di string encodes local tertiary geometry as a 20-letter alphabet — one character per residue — derived from the relative positions of nearby Cα atoms. Unlike the amino-acid sequence, 3Di is a direct function of the 3D structure, so two proteins with the same fold have similar 3Di strings even at low sequence identity.

mmCIF coordin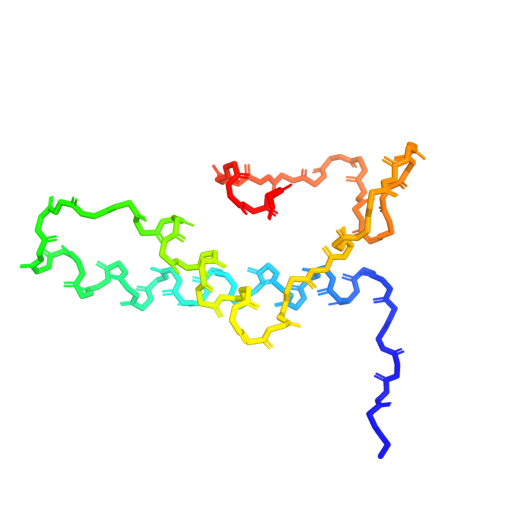ates. Structure coordinates are given as an mmCIF _atom_site loop: one row per atom with element, residue name, chain id, sequence number, and x/y/z position in Å. Only the four main-chain atoms per residue are included here; side chains are omitted to keep the record compact.

Sequence. This is the polypeptide sequence — one letter per residue, N-terminus first. Length ranges from a few dozen residues for small domains to over a thousand for large multi-domain proteins.